Protein AF-A0A258JN41-F1 (afdb_monomer)

Sequence (88 aa):
MRLHRNLVYTTIDSLNAIFNEGEYADKVVARALKKDKRWGSSDRKFVAETIYEIVRWKRLYSEIAEVKEPFDRDNLWRMFSVWAVLRG

Structure (mmCIF, N/CA/C/O backbone):
data_AF-A0A258JN41-F1
#
_entry.id   AF-A0A258JN41-F1
#
loop_
_atom_site.group_PDB
_atom_site.id
_atom_site.type_symbol
_atom_site.label_atom_id
_atom_site.label_alt_id
_atom_site.label_comp_id
_atom_site.label_asym_id
_atom_site.label_entity_id
_atom_site.label_seq_id
_atom_site.pdbx_PDB_ins_code
_atom_site.Cartn_x
_atom_site.Cartn_y
_atom_site.Cartn_z
_atom_site.occupancy
_atom_site.B_iso_or_equiv
_atom_site.auth_seq_id
_atom_site.auth_comp_id
_atom_site.auth_asym_id
_atom_site.auth_atom_id
_atom_site.pdbx_PDB_model_num
ATOM 1 N N . MET A 1 1 ? -1.446 -5.970 -16.584 1.00 79.94 1 MET A N 1
ATOM 2 C CA . MET A 1 1 ? -0.438 -5.520 -15.586 1.00 79.94 1 MET A CA 1
ATOM 3 C C . MET A 1 1 ? 0.393 -6.715 -15.114 1.00 79.94 1 MET A C 1
ATOM 5 O O . MET A 1 1 ? -0.186 -7.777 -14.935 1.00 79.94 1 MET A O 1
ATOM 9 N N . ARG A 1 2 ? 1.715 -6.580 -14.907 1.00 86.81 2 ARG A N 1
ATOM 10 C CA . ARG A 1 2 ? 2.548 -7.650 -14.314 1.00 86.81 2 ARG A CA 1
ATOM 11 C C . ARG A 1 2 ? 2.805 -7.352 -12.837 1.00 86.81 2 ARG A C 1
ATOM 13 O O . ARG A 1 2 ? 3.355 -6.305 -12.515 1.00 86.81 2 ARG A O 1
ATOM 20 N N . LEU A 1 3 ? 2.402 -8.262 -11.952 1.00 93.12 3 LEU A N 1
ATOM 21 C CA . LEU A 1 3 ? 2.595 -8.126 -10.509 1.00 93.12 3 LE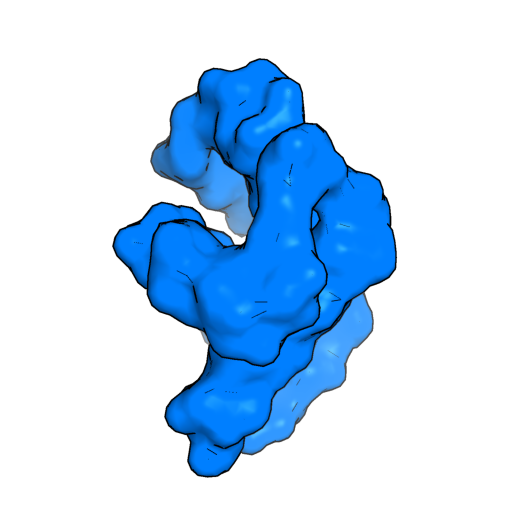U A CA 1
ATOM 22 C C . LEU A 1 3 ? 3.891 -8.816 -10.078 1.00 93.12 3 LEU A C 1
ATOM 24 O O . LEU A 1 3 ? 4.053 -10.025 -10.235 1.00 93.12 3 LEU A O 1
ATOM 28 N N . HIS A 1 4 ? 4.816 -8.036 -9.524 1.00 95.50 4 HIS A N 1
ATOM 29 C CA . HIS A 1 4 ? 6.069 -8.541 -8.975 1.00 95.50 4 HIS A CA 1
ATOM 30 C C . HIS A 1 4 ? 5.928 -8.747 -7.468 1.00 95.50 4 HIS A C 1
ATOM 32 O O . HIS A 1 4 ? 5.561 -7.827 -6.736 1.00 95.50 4 HIS A O 1
ATOM 38 N N . ARG A 1 5 ? 6.243 -9.960 -6.997 1.00 96.19 5 ARG A N 1
ATOM 39 C CA . ARG A 1 5 ? 6.027 -10.384 -5.606 1.00 96.19 5 ARG A CA 1
ATOM 40 C C . ARG A 1 5 ? 6.584 -9.388 -4.586 1.00 96.19 5 ARG A C 1
ATOM 42 O O . ARG A 1 5 ? 5.873 -8.979 -3.681 1.00 96.19 5 ARG A O 1
ATOM 49 N N . ASN A 1 6 ? 7.836 -8.968 -4.732 1.00 96.88 6 ASN A N 1
ATOM 50 C CA . ASN A 1 6 ? 8.486 -8.046 -3.794 1.00 96.88 6 ASN A CA 1
ATOM 51 C C . ASN A 1 6 ? 7.781 -6.678 -3.686 1.00 96.88 6 ASN A C 1
ATOM 53 O O . ASN A 1 6 ? 7.704 -6.123 -2.586 1.00 96.88 6 ASN A O 1
ATOM 57 N N . LEU A 1 7 ? 7.251 -6.157 -4.797 1.00 97.56 7 LEU A N 1
ATOM 58 C CA . LEU A 1 7 ? 6.519 -4.891 -4.822 1.00 97.56 7 LEU A CA 1
ATOM 59 C C . LEU A 1 7 ? 5.191 -5.036 -4.085 1.00 97.56 7 LEU A C 1
ATOM 61 O O . LEU A 1 7 ? 4.907 -4.263 -3.176 1.00 97.56 7 LEU A O 1
ATOM 65 N N . VAL A 1 8 ? 4.431 -6.083 -4.420 1.00 97.81 8 VAL A N 1
ATOM 66 C CA . VAL A 1 8 ? 3.122 -6.354 -3.814 1.00 97.81 8 VAL A CA 1
ATOM 67 C C . VAL A 1 8 ? 3.245 -6.579 -2.311 1.00 97.81 8 VAL A C 1
ATOM 69 O O . VAL A 1 8 ? 2.517 -5.963 -1.543 1.00 97.81 8 VAL A O 1
ATOM 72 N N . TYR A 1 9 ? 4.209 -7.386 -1.863 1.00 98.25 9 TYR A N 1
ATOM 73 C CA . TYR A 1 9 ? 4.438 -7.584 -0.429 1.00 98.25 9 TYR A CA 1
ATOM 74 C C . TYR A 1 9 ? 4.768 -6.269 0.281 1.00 98.25 9 TYR A C 1
ATOM 76 O O . TYR A 1 9 ? 4.252 -6.013 1.361 1.00 98.25 9 TYR A O 1
ATOM 84 N N . THR A 1 10 ? 5.572 -5.402 -0.339 1.00 98.31 10 THR A N 1
ATOM 85 C CA . THR A 1 10 ? 5.870 -4.085 0.236 1.00 98.31 10 THR A CA 1
ATOM 86 C C . THR A 1 10 ? 4.637 -3.194 0.312 1.00 98.31 10 THR A C 1
ATOM 88 O O . THR A 1 10 ? 4.482 -2.477 1.298 1.00 98.31 10 THR A O 1
ATOM 91 N N . THR A 1 11 ? 3.747 -3.256 -0.676 1.00 98.19 11 THR A N 1
ATOM 92 C CA . THR A 1 11 ? 2.444 -2.592 -0.611 1.00 98.19 11 THR A CA 1
ATOM 93 C C . THR A 1 11 ? 1.617 -3.126 0.558 1.00 98.19 11 THR A C 1
ATOM 95 O O . THR A 1 11 ? 1.158 -2.319 1.356 1.00 98.19 11 THR A O 1
ATOM 98 N N . ILE A 1 12 ? 1.482 -4.448 0.724 1.00 98.56 12 ILE A N 1
ATOM 99 C CA . ILE A 1 12 ? 0.724 -5.047 1.839 1.00 98.56 12 ILE A CA 1
ATOM 100 C C . ILE A 1 12 ? 1.293 -4.622 3.199 1.00 98.56 12 ILE A C 1
ATOM 102 O O . ILE A 1 12 ? 0.541 -4.161 4.054 1.00 98.56 12 ILE A O 1
ATOM 106 N N . ASP A 1 13 ? 2.615 -4.704 3.381 1.00 98.44 13 ASP A N 1
ATOM 107 C CA . ASP A 1 13 ? 3.276 -4.272 4.620 1.00 98.44 13 ASP A CA 1
ATOM 108 C C . A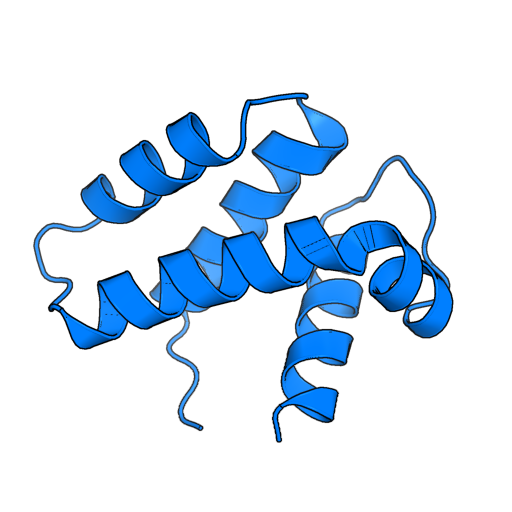SP A 1 13 ? 3.020 -2.773 4.893 1.00 98.44 13 ASP A C 1
ATOM 110 O O . ASP A 1 13 ? 2.791 -2.362 6.028 1.00 98.44 13 ASP A O 1
ATOM 114 N N . SER A 1 14 ? 3.022 -1.946 3.841 1.00 98.62 14 SER A N 1
ATOM 115 C CA . SER A 1 14 ? 2.757 -0.505 3.948 1.00 98.62 14 SER A CA 1
ATOM 116 C C . SER A 1 14 ? 1.307 -0.212 4.332 1.00 98.62 14 SER A C 1
ATOM 118 O O . SER A 1 14 ? 1.057 0.678 5.139 1.00 98.62 14 SER A O 1
ATOM 120 N N . LEU A 1 15 ? 0.346 -0.958 3.782 1.00 98.56 15 LEU A N 1
ATOM 121 C CA . LEU A 1 15 ? -1.064 -0.806 4.138 1.00 98.56 15 LEU A CA 1
ATOM 122 C C . LEU A 1 15 ? -1.321 -1.189 5.597 1.00 98.56 15 LEU A C 1
ATOM 124 O O . LEU A 1 15 ? -2.100 -0.509 6.256 1.00 98.56 15 LEU A O 1
ATOM 128 N N . ASN A 1 16 ? -0.635 -2.211 6.120 1.00 98.50 16 ASN A N 1
ATOM 129 C CA . ASN A 1 16 ? -0.716 -2.565 7.538 1.00 98.50 16 ASN A CA 1
ATOM 130 C C . ASN A 1 16 ? -0.273 -1.404 8.436 1.00 98.50 16 ASN A C 1
ATOM 132 O O . ASN A 1 16 ? -1.012 -1.004 9.335 1.00 98.50 16 ASN A O 1
ATOM 136 N N . ALA A 1 17 ? 0.894 -0.823 8.138 1.00 98.44 17 ALA A N 1
ATOM 137 C CA . ALA A 1 17 ? 1.431 0.312 8.884 1.00 98.44 17 ALA A CA 1
ATOM 138 C C . ALA A 1 17 ? 0.473 1.517 8.872 1.00 98.44 17 ALA A C 1
ATOM 140 O O . ALA A 1 17 ? 0.249 2.167 9.890 1.00 98.44 17 ALA A O 1
ATOM 141 N N . ILE A 1 18 ? -0.148 1.804 7.726 1.00 98.50 18 ILE A N 1
ATOM 142 C CA . ILE A 1 18 ? -1.057 2.950 7.602 1.00 98.50 18 ILE A CA 1
ATOM 143 C C . ILE A 1 18 ? -2.397 2.677 8.294 1.00 98.50 18 ILE A C 1
ATOM 145 O O . ILE A 1 18 ? -2.905 3.528 9.020 1.00 98.50 18 ILE A O 1
ATOM 149 N N . PHE A 1 19 ? -3.010 1.517 8.050 1.00 98.06 19 PHE A N 1
ATOM 150 C CA . PHE A 1 19 ? -4.381 1.261 8.490 1.00 98.06 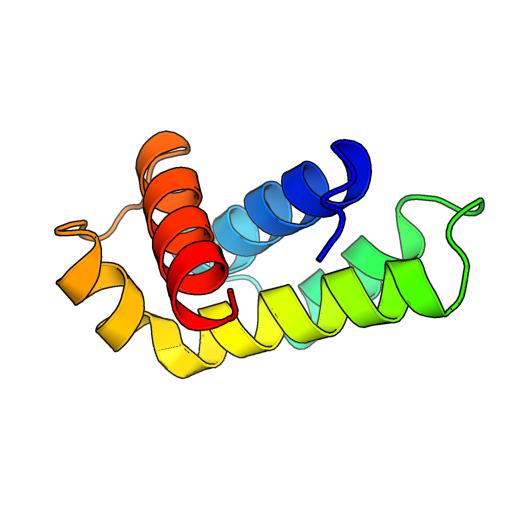19 PHE A CA 1
ATOM 151 C C . PHE A 1 19 ? -4.492 0.793 9.933 1.00 98.06 19 PHE A C 1
ATOM 153 O O . PHE A 1 19 ? -5.476 1.148 10.575 1.00 98.06 19 PHE A O 1
ATOM 160 N N . ASN A 1 20 ? -3.522 0.024 10.428 1.00 97.56 20 ASN A N 1
ATOM 161 C CA . ASN A 1 20 ? -3.582 -0.558 11.767 1.00 97.56 20 ASN A CA 1
ATOM 162 C C . ASN A 1 20 ? -2.640 0.141 12.751 1.00 97.56 20 ASN A C 1
ATOM 164 O O . ASN A 1 20 ? -2.994 0.310 13.912 1.00 97.56 20 ASN A O 1
ATOM 168 N N . GLU A 1 21 ? -1.451 0.556 12.302 1.00 97.31 21 GLU A N 1
ATOM 169 C CA . GLU A 1 21 ? -0.451 1.201 13.172 1.00 97.31 21 GLU A CA 1
ATOM 170 C C . GLU A 1 21 ? -0.599 2.736 13.197 1.00 97.31 21 GLU A C 1
ATOM 172 O O .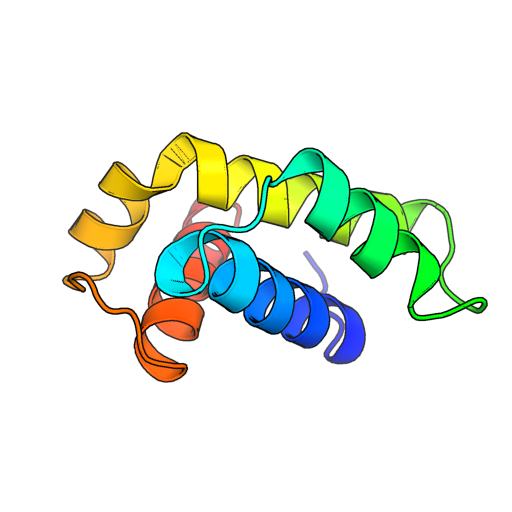 GLU A 1 21 ? 0.065 3.416 13.976 1.00 97.31 21 GLU A O 1
ATOM 177 N N . GLY A 1 22 ? -1.495 3.294 12.370 1.00 96.88 22 GLY A N 1
ATOM 178 C CA . GLY A 1 22 ? -1.787 4.729 12.321 1.00 96.88 22 GLY A CA 1
ATOM 179 C C . GLY A 1 22 ? -0.649 5.576 11.746 1.00 96.88 22 GLY A C 1
ATOM 180 O O . GLY A 1 22 ? -0.609 6.789 11.967 1.00 96.88 22 GLY A O 1
ATOM 181 N N . GLU A 1 23 ? 0.295 4.966 11.024 1.00 98.38 23 GLU A N 1
ATOM 182 C CA . GLU A 1 23 ? 1.389 5.701 10.401 1.00 98.38 23 GLU A CA 1
ATOM 183 C C . GLU A 1 23 ? 0.901 6.580 9.239 1.00 98.38 23 GLU A C 1
ATOM 185 O O . GLU A 1 23 ? 0.050 6.200 8.432 1.00 98.38 23 GLU A O 1
ATOM 190 N N . TYR A 1 24 ? 1.500 7.764 9.100 1.00 98.25 24 TYR A N 1
ATOM 191 C CA . TYR A 1 24 ? 1.179 8.674 8.003 1.00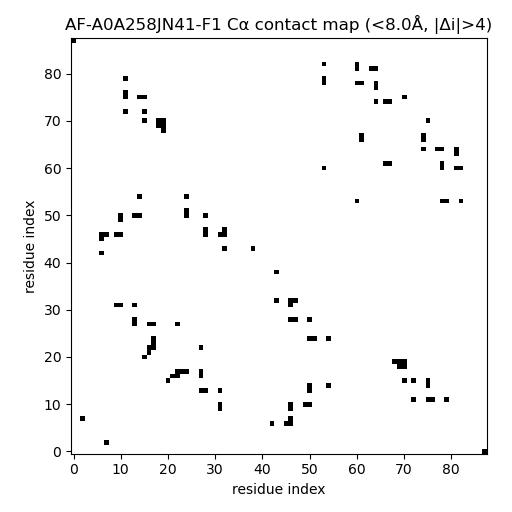 98.25 24 TYR A CA 1
ATOM 192 C C . TYR A 1 24 ? 1.609 8.100 6.645 1.00 98.25 24 TYR A C 1
ATOM 194 O O . TYR A 1 24 ? 2.751 7.669 6.464 1.00 98.25 24 TYR A O 1
ATOM 202 N N . ALA A 1 25 ? 0.701 8.144 5.666 1.00 97.81 25 ALA A N 1
ATOM 203 C CA . ALA A 1 25 ? 0.902 7.526 4.356 1.00 97.81 25 ALA A CA 1
ATOM 204 C C . ALA A 1 25 ? 2.129 8.068 3.602 1.00 97.81 25 ALA A C 1
ATOM 206 O O . ALA A 1 25 ? 2.874 7.290 3.011 1.00 97.81 25 ALA A O 1
ATOM 207 N N . ASP A 1 26 ? 2.384 9.376 3.654 1.00 97.81 26 ASP A N 1
ATOM 208 C CA . ASP A 1 26 ? 3.546 10.011 3.022 1.00 97.81 26 ASP A CA 1
ATOM 209 C C . ASP A 1 26 ? 4.871 9.481 3.594 1.00 97.81 26 ASP A C 1
ATOM 211 O O . ASP A 1 26 ? 5.799 9.155 2.843 1.00 97.81 26 ASP A O 1
ATOM 215 N N . LYS A 1 27 ? 4.934 9.303 4.919 1.00 98.44 27 LYS A N 1
ATOM 216 C CA . LYS A 1 27 ? 6.099 8.741 5.615 1.00 98.44 27 LYS A CA 1
ATOM 217 C C . LYS A 1 27 ? 6.309 7.273 5.258 1.00 98.44 27 LYS A C 1
ATOM 219 O O . LYS A 1 27 ? 7.436 6.874 4.946 1.00 98.44 27 LYS A O 1
ATOM 224 N N . VAL A 1 28 ? 5.237 6.479 5.253 1.00 98.56 28 VAL A N 1
ATOM 225 C CA . VAL A 1 28 ? 5.301 5.053 4.902 1.00 98.56 28 VAL A CA 1
ATOM 226 C C . VAL A 1 28 ? 5.720 4.868 3.445 1.00 98.56 28 VAL A C 1
ATOM 228 O O . VAL A 1 28 ? 6.608 4.060 3.174 1.00 98.56 28 VAL A O 1
ATOM 231 N N . VAL A 1 29 ? 5.175 5.654 2.510 1.00 98.31 29 VAL A N 1
ATOM 232 C CA . VAL A 1 29 ? 5.581 5.616 1.096 1.00 98.31 29 VAL A CA 1
ATOM 233 C C . VAL A 1 29 ? 7.060 5.973 0.955 1.00 98.31 29 VAL A C 1
ATOM 235 O O . VAL A 1 29 ? 7.806 5.226 0.322 1.00 98.31 29 VAL A O 1
ATOM 238 N N . ALA A 1 30 ? 7.537 7.050 1.588 1.00 97.88 30 ALA A N 1
ATOM 239 C CA . ALA A 1 30 ? 8.950 7.428 1.530 1.00 97.88 30 ALA A CA 1
ATOM 240 C C . ALA A 1 30 ? 9.885 6.313 2.043 1.00 97.88 30 ALA A C 1
ATOM 242 O O . ALA A 1 30 ? 10.951 6.080 1.462 1.00 97.88 30 ALA A O 1
ATOM 243 N N . ARG A 1 31 ? 9.479 5.594 3.099 1.00 97.88 31 ARG A N 1
ATOM 244 C CA . ARG A 1 31 ? 10.193 4.421 3.626 1.00 97.88 31 ARG A CA 1
ATOM 245 C C . ARG A 1 31 ? 10.139 3.238 2.655 1.00 97.88 31 ARG A C 1
ATOM 247 O O . ARG A 1 31 ? 11.181 2.655 2.361 1.00 97.88 31 ARG A O 1
ATOM 254 N N . ALA A 1 32 ? 8.965 2.923 2.110 1.00 97.50 32 ALA A N 1
ATOM 255 C CA . ALA A 1 32 ? 8.757 1.832 1.159 1.00 97.50 32 ALA A CA 1
ATOM 256 C C . ALA A 1 32 ? 9.605 2.002 -0.109 1.00 97.50 32 ALA A C 1
ATOM 258 O O . ALA A 1 32 ? 10.254 1.056 -0.551 1.00 97.50 32 ALA A O 1
ATOM 259 N N . LEU A 1 33 ? 9.689 3.222 -0.651 1.00 96.94 33 LEU A N 1
ATOM 260 C CA . LEU A 1 33 ? 10.520 3.516 -1.819 1.00 96.94 33 LEU A CA 1
ATOM 261 C C . LEU A 1 33 ? 12.013 3.284 -1.544 1.00 96.94 33 LEU A C 1
ATOM 263 O O . LEU A 1 33 ? 12.757 2.922 -2.450 1.00 96.94 33 LEU A O 1
ATOM 267 N N . LYS A 1 34 ? 12.482 3.455 -0.307 1.00 95.75 34 LYS A N 1
ATOM 268 C CA . LYS A 1 34 ? 13.891 3.236 0.062 1.00 95.75 34 LYS A CA 1
ATOM 269 C C . LYS A 1 34 ? 14.213 1.775 0.416 1.00 95.75 34 LYS A C 1
ATOM 271 O O . LYS A 1 34 ? 15.382 1.476 0.646 1.00 95.75 34 LYS A O 1
ATOM 276 N N . LYS A 1 35 ? 13.217 0.876 0.439 1.00 94.12 35 LYS A N 1
ATOM 277 C CA . LYS A 1 35 ? 13.349 -0.517 0.912 1.00 94.12 35 LYS A CA 1
ATOM 278 C C . LYS A 1 35 ? 14.318 -1.357 0.076 1.00 94.12 35 LYS A C 1
ATOM 280 O O . LYS A 1 35 ? 15.100 -2.110 0.646 1.00 94.12 35 LYS A O 1
ATOM 285 N N . ASP A 1 36 ? 14.298 -1.219 -1.250 1.00 94.88 36 ASP A N 1
ATOM 286 C CA . ASP A 1 36 ? 15.213 -1.935 -2.149 1.00 94.88 36 ASP A CA 1
ATOM 287 C C . ASP A 1 36 ? 15.894 -0.962 -3.123 1.00 94.88 36 ASP A C 1
ATOM 289 O O . ASP A 1 36 ? 15.250 -0.206 -3.857 1.00 94.88 36 ASP A O 1
ATOM 293 N N . LYS A 1 37 ? 17.231 -0.975 -3.131 1.00 94.50 37 LYS A N 1
ATOM 294 C CA . LYS A 1 37 ? 18.047 -0.119 -4.005 1.00 94.50 37 LYS A CA 1
ATOM 295 C C . LYS A 1 37 ? 17.980 -0.544 -5.474 1.00 94.50 37 LYS A C 1
ATOM 297 O O . LYS A 1 37 ? 18.246 0.281 -6.339 1.00 94.50 37 LYS A O 1
ATOM 302 N N . ARG A 1 38 ? 17.611 -1.797 -5.760 1.00 95.75 38 ARG A N 1
ATOM 303 C CA . ARG A 1 38 ? 17.524 -2.346 -7.125 1.00 95.75 38 ARG A CA 1
ATOM 304 C C . ARG A 1 38 ? 16.278 -1.883 -7.878 1.00 95.75 38 ARG A C 1
ATOM 306 O O . ARG A 1 38 ? 16.216 -2.047 -9.089 1.00 95.75 38 ARG A O 1
ATOM 313 N N . TRP A 1 39 ? 15.288 -1.333 -7.176 1.00 97.31 39 TRP A N 1
ATOM 314 C CA . TRP A 1 39 ? 14.044 -0.874 -7.786 1.00 97.31 39 TRP A CA 1
ATOM 315 C C . TRP A 1 39 ? 14.255 0.340 -8.680 1.00 97.31 39 TRP A C 1
ATOM 317 O O . TRP A 1 39 ? 14.758 1.380 -8.228 1.00 97.31 39 TRP A O 1
ATOM 327 N N . GLY A 1 40 ? 13.798 0.210 -9.925 1.00 96.62 40 GLY A N 1
ATOM 328 C CA . GLY A 1 40 ? 13.783 1.286 -10.907 1.00 96.62 40 GLY A CA 1
ATOM 329 C C . GLY A 1 40 ? 12.634 2.273 -10.690 1.00 96.62 40 GLY A C 1
ATOM 330 O O . GLY A 1 40 ? 11.845 2.164 -9.748 1.00 96.62 40 GLY A O 1
ATOM 331 N N . SER A 1 41 ? 12.515 3.252 -11.587 1.00 96.62 41 SER A N 1
ATOM 332 C CA . SER A 1 41 ? 11.437 4.252 -11.554 1.00 96.62 41 SER A CA 1
ATOM 333 C C . SER A 1 41 ? 10.046 3.617 -11.658 1.00 96.62 41 SER A C 1
ATOM 335 O O . SER A 1 41 ? 9.148 4.006 -10.915 1.00 96.62 41 SER A O 1
ATOM 337 N N . SER A 1 42 ? 9.876 2.606 -12.514 1.00 96.00 42 SER A N 1
ATOM 338 C CA . SER A 1 42 ? 8.603 1.896 -12.698 1.00 96.00 42 SER A CA 1
ATOM 339 C C . SER A 1 42 ? 8.158 1.139 -11.445 1.00 96.00 42 SER A C 1
ATOM 341 O O . SER A 1 42 ? 6.993 1.229 -11.065 1.00 96.00 42 SER A O 1
ATOM 343 N N . ASP A 1 43 ? 9.081 0.454 -10.766 1.00 97.44 43 ASP A N 1
ATOM 344 C CA . ASP A 1 43 ? 8.799 -0.272 -9.521 1.00 97.44 43 ASP A CA 1
ATOM 345 C C . ASP A 1 43 ? 8.356 0.688 -8.412 1.00 97.44 43 ASP A C 1
ATOM 347 O O . ASP A 1 43 ? 7.357 0.471 -7.725 1.00 97.44 43 ASP A O 1
ATOM 351 N N . ARG A 1 44 ? 9.083 1.803 -8.276 1.00 97.69 44 ARG A N 1
ATOM 352 C CA . ARG A 1 44 ? 8.792 2.869 -7.309 1.00 97.69 44 ARG A CA 1
ATOM 353 C C . ARG A 1 44 ? 7.437 3.510 -7.583 1.00 97.69 44 ARG A C 1
ATOM 355 O O . ARG A 1 44 ? 6.651 3.693 -6.656 1.00 97.69 44 ARG A O 1
ATOM 362 N N . LYS A 1 45 ? 7.156 3.809 -8.854 1.00 97.19 45 LYS A N 1
ATOM 363 C CA . LYS A 1 45 ? 5.867 4.339 -9.300 1.00 97.19 45 LYS A CA 1
ATOM 364 C C . LYS A 1 45 ? 4.737 3.373 -8.953 1.00 97.19 45 LYS A C 1
ATOM 366 O O . LYS A 1 45 ? 3.768 3.799 -8.336 1.00 97.19 45 LYS A O 1
ATOM 371 N N . PHE A 1 46 ? 4.894 2.083 -9.259 1.00 97.12 46 PHE A N 1
ATOM 372 C CA . PHE A 1 46 ? 3.907 1.058 -8.917 1.00 97.12 46 PHE A CA 1
ATOM 373 C C . PHE A 1 46 ? 3.598 1.044 -7.416 1.00 97.12 46 PHE A C 1
ATOM 375 O O . PHE A 1 46 ? 2.430 1.110 -7.037 1.00 97.12 46 PHE A O 1
ATOM 382 N N . VAL A 1 47 ? 4.624 0.992 -6.560 1.00 98.00 47 VAL A N 1
ATOM 383 C CA . VAL A 1 47 ? 4.435 0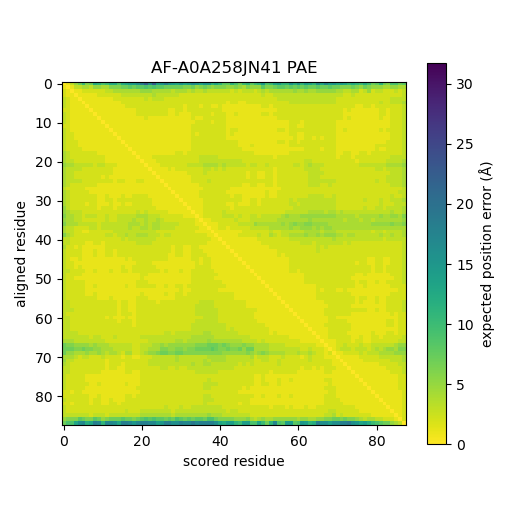.927 -5.102 1.00 98.00 47 VAL A CA 1
ATOM 384 C C . VAL A 1 47 ? 3.739 2.186 -4.583 1.00 98.00 47 VAL A C 1
ATOM 386 O O . VAL A 1 47 ? 2.744 2.070 -3.871 1.00 98.00 47 VAL A O 1
ATOM 389 N N . ALA A 1 48 ? 4.218 3.374 -4.965 1.00 98.31 48 ALA A N 1
ATOM 390 C CA . ALA A 1 48 ? 3.641 4.638 -4.511 1.00 98.31 48 ALA A CA 1
ATOM 391 C C . ALA A 1 48 ? 2.184 4.805 -4.964 1.00 98.31 48 ALA A C 1
ATOM 393 O O . ALA A 1 48 ? 1.317 5.072 -4.135 1.00 98.31 48 ALA A O 1
ATOM 394 N N . GLU A 1 49 ? 1.903 4.611 -6.256 1.00 97.69 49 GLU A N 1
ATOM 395 C CA . GLU A 1 49 ? 0.545 4.734 -6.793 1.00 97.69 49 GLU A CA 1
ATOM 396 C C . GLU A 1 49 ? -0.413 3.759 -6.121 1.00 97.69 49 GLU A C 1
ATOM 398 O O . GLU A 1 49 ? -1.497 4.157 -5.714 1.00 97.69 49 GLU A O 1
ATOM 403 N N . THR A 1 50 ? -0.008 2.498 -5.966 1.00 97.94 50 THR A N 1
ATOM 404 C CA . THR A 1 50 ? -0.882 1.466 -5.399 1.00 97.94 50 THR A CA 1
ATOM 405 C C . THR A 1 50 ? -1.215 1.760 -3.939 1.00 97.94 50 THR A C 1
ATOM 407 O O . THR A 1 50 ? -2.376 1.657 -3.548 1.00 97.94 50 THR A O 1
ATOM 410 N N . ILE A 1 51 ? -0.223 2.169 -3.137 1.00 98.50 51 ILE A N 1
ATOM 411 C CA . ILE A 1 51 ? -0.460 2.550 -1.738 1.00 98.50 51 ILE A CA 1
ATOM 412 C C . ILE A 1 51 ? -1.431 3.731 -1.682 1.00 98.50 51 ILE A C 1
ATOM 414 O O . ILE A 1 51 ? -2.445 3.647 -0.994 1.00 98.50 51 ILE A O 1
ATOM 418 N N . TYR A 1 52 ? -1.166 4.810 -2.424 1.00 98.44 52 TYR A N 1
ATOM 419 C CA . TYR A 1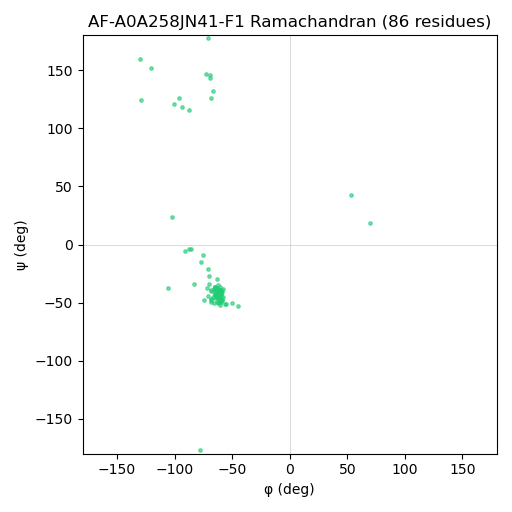 52 ? -2.028 5.991 -2.389 1.00 98.44 52 TYR A CA 1
ATOM 420 C C . TYR A 1 52 ? -3.441 5.714 -2.897 1.00 98.44 52 TYR A C 1
ATOM 422 O O . TYR A 1 52 ? -4.390 6.241 -2.324 1.00 98.44 52 TYR A O 1
ATOM 430 N N . GLU A 1 53 ? -3.600 4.889 -3.929 1.00 97.94 53 GLU A N 1
ATOM 431 C CA . GLU A 1 53 ? -4.914 4.542 -4.467 1.00 97.94 53 GLU A CA 1
ATOM 432 C C . GLU A 1 53 ? -5.740 3.755 -3.443 1.00 97.94 53 GLU A C 1
ATOM 434 O O . GLU A 1 53 ? -6.895 4.092 -3.191 1.00 97.94 53 GLU A O 1
ATOM 439 N N . ILE A 1 54 ? -5.140 2.749 -2.798 1.00 98.38 54 ILE A N 1
ATOM 440 C CA . ILE A 1 54 ? -5.826 1.941 -1.781 1.00 98.38 54 ILE A CA 1
ATOM 441 C C . ILE A 1 54 ? -6.124 2.766 -0.527 1.00 98.38 54 ILE A C 1
ATOM 443 O O . ILE A 1 54 ? -7.212 2.651 0.030 1.00 98.38 54 ILE A O 1
ATOM 447 N N . VAL A 1 55 ? -5.207 3.637 -0.098 1.00 98.44 55 VAL A N 1
ATOM 448 C CA . VAL A 1 55 ? -5.444 4.548 1.033 1.00 98.44 55 VAL A CA 1
ATOM 449 C C . VAL A 1 55 ? -6.566 5.539 0.714 1.00 98.44 55 VAL A C 1
ATOM 451 O O . VAL A 1 55 ? -7.452 5.739 1.543 1.00 98.44 55 VAL A O 1
ATOM 454 N N . ARG A 1 56 ? -6.574 6.123 -0.493 1.00 98.44 56 ARG A N 1
ATOM 455 C CA . ARG A 1 56 ? -7.603 7.075 -0.943 1.00 98.44 56 ARG A CA 1
ATOM 456 C C . ARG A 1 56 ? -8.990 6.438 -0.970 1.00 98.44 56 ARG A C 1
ATOM 458 O O . ARG A 1 56 ? -9.950 7.054 -0.517 1.00 98.44 56 ARG A O 1
ATOM 465 N N . TRP A 1 57 ? -9.091 5.206 -1.461 1.00 98.31 57 TRP A N 1
ATOM 466 C CA . TRP A 1 57 ? -10.357 4.486 -1.615 1.00 98.31 57 TRP A CA 1
ATOM 467 C C . TRP A 1 57 ? -10.596 3.431 -0.534 1.00 98.31 57 TRP A C 1
ATOM 469 O O . TRP A 1 57 ? -11.384 2.511 -0.743 1.00 98.31 57 TRP A O 1
ATOM 479 N N . LYS A 1 58 ? -9.968 3.580 0.642 1.00 97.94 58 LYS A N 1
ATOM 480 C CA . LYS A 1 58 ? -10.022 2.610 1.749 1.00 97.94 58 LYS A CA 1
ATOM 481 C C . LYS A 1 58 ? -11.438 2.100 2.009 1.00 97.94 58 LYS A C 1
ATOM 483 O O . LYS A 1 58 ? -11.654 0.897 1.988 1.00 97.94 58 LYS A O 1
ATOM 488 N N . ARG A 1 59 ? -12.394 3.021 2.191 1.00 98.06 59 ARG A N 1
ATOM 489 C CA . ARG A 1 59 ? -13.800 2.703 2.502 1.00 98.06 59 ARG A CA 1
ATOM 490 C C . ARG A 1 59 ? -14.491 1.913 1.391 1.00 98.06 59 ARG A C 1
ATOM 492 O O . ARG A 1 59 ? -15.247 0.998 1.680 1.00 98.06 59 ARG A O 1
ATOM 499 N N . LEU A 1 60 ? -14.234 2.265 0.131 1.00 98.12 60 LEU A N 1
ATOM 500 C CA . LEU A 1 60 ? -14.812 1.572 -1.020 1.00 98.12 60 LEU A CA 1
ATOM 501 C C . LEU A 1 60 ? -14.240 0.157 -1.136 1.00 98.12 60 LEU A C 1
ATOM 503 O O . LEU A 1 60 ? -14.987 -0.806 -1.274 1.00 98.12 60 LEU A O 1
ATOM 507 N N . TYR A 1 61 ? -12.916 0.022 -1.052 1.00 98.31 61 TYR A N 1
ATOM 508 C CA . TYR A 1 61 ? -12.265 -1.278 -1.191 1.00 98.31 61 TYR A CA 1
ATOM 509 C C . TYR A 1 61 ? -12.543 -2.200 -0.006 1.00 98.31 61 TYR A C 1
ATOM 511 O O . TYR A 1 61 ? -12.679 -3.399 -0.223 1.00 98.31 61 TYR A O 1
ATOM 519 N N . SER A 1 62 ? -12.678 -1.670 1.215 1.00 98.25 62 SER A N 1
ATOM 520 C CA . SER A 1 62 ? -13.096 -2.467 2.372 1.00 98.25 62 SER A CA 1
ATOM 521 C C . SER A 1 62 ? -14.534 -2.968 2.239 1.00 98.25 62 SER A C 1
ATOM 523 O O . SER A 1 62 ? -14.799 -4.109 2.600 1.00 98.25 62 SER A O 1
ATOM 525 N N . GLU A 1 63 ? -15.436 -2.148 1.685 1.00 98.44 63 GLU A N 1
ATOM 526 C CA . GLU A 1 63 ? -16.834 -2.532 1.454 1.00 98.44 63 GLU A CA 1
ATOM 527 C C . GLU A 1 63 ? -16.936 -3.656 0.417 1.00 98.44 63 GLU A C 1
ATOM 529 O O . GLU A 1 63 ? -17.515 -4.698 0.698 1.00 98.44 63 GLU A O 1
ATOM 534 N N . ILE A 1 64 ? -16.293 -3.500 -0.748 1.00 98.12 64 ILE A N 1
ATOM 535 C CA . ILE A 1 64 ? -16.288 -4.530 -1.803 1.00 98.12 64 ILE A CA 1
ATOM 536 C C . ILE A 1 64 ? -15.617 -5.820 -1.315 1.00 98.12 64 ILE A C 1
ATOM 538 O O . ILE A 1 64 ? -16.038 -6.918 -1.667 1.00 98.12 64 ILE A O 1
ATOM 542 N N . ALA A 1 65 ? -14.550 -5.698 -0.522 1.00 98.06 65 ALA A N 1
ATOM 543 C CA . ALA A 1 65 ? -13.863 -6.852 0.040 1.00 98.06 65 ALA A CA 1
ATOM 544 C C . ALA A 1 65 ? -14.626 -7.496 1.209 1.00 98.06 65 ALA A C 1
ATOM 546 O O . ALA A 1 65 ? -14.206 -8.569 1.635 1.00 98.06 65 ALA A O 1
ATOM 547 N N . GLU A 1 66 ? -15.703 -6.883 1.713 1.00 97.94 66 GLU A N 1
ATOM 548 C CA . GLU A 1 66 ? -16.456 -7.310 2.901 1.00 97.94 66 GLU A CA 1
ATOM 549 C C . GLU A 1 66 ? -15.558 -7.495 4.139 1.00 97.94 66 GLU A C 1
ATOM 551 O O . GLU A 1 66 ? -15.668 -8.471 4.884 1.00 97.94 66 GLU A O 1
ATOM 556 N N . VAL A 1 67 ? -14.629 -6.559 4.355 1.00 97.38 67 VAL A N 1
ATOM 557 C CA . VAL A 1 67 ? -13.683 -6.576 5.483 1.00 97.38 67 VAL A CA 1
ATOM 558 C C . VAL A 1 67 ? -13.836 -5.333 6.352 1.00 97.38 67 VAL A C 1
ATOM 560 O O . VAL A 1 67 ? -14.215 -4.261 5.881 1.00 97.38 67 VAL A O 1
ATOM 563 N N . LYS A 1 68 ? -13.517 -5.465 7.641 1.00 94.94 68 LYS A N 1
ATOM 564 C CA . LYS A 1 68 ? -13.614 -4.383 8.629 1.00 94.94 68 LYS A CA 1
ATOM 565 C C . LYS A 1 68 ? -12.321 -4.253 9.422 1.00 94.94 68 LYS A C 1
ATOM 567 O O . LYS A 1 68 ? -11.526 -5.185 9.478 1.00 94.94 68 LYS A O 1
ATOM 5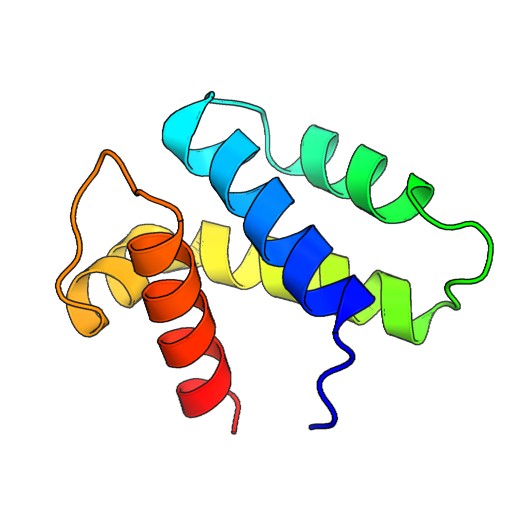72 N N . GLU A 1 69 ? -12.134 -3.083 10.020 1.00 92.56 69 GLU A N 1
ATOM 573 C CA . GLU A 1 69 ? -11.025 -2.825 10.937 1.00 92.56 69 GLU A CA 1
ATOM 574 C C . GLU A 1 69 ? -11.194 -3.601 12.254 1.00 92.56 69 GLU A C 1
ATOM 576 O O . GLU A 1 69 ? -12.325 -3.728 12.736 1.00 92.56 69 GLU A O 1
ATOM 581 N N . PRO A 1 70 ? -10.092 -4.063 12.875 1.00 93.81 70 PRO A N 1
ATOM 582 C CA . PRO A 1 70 ? -8.71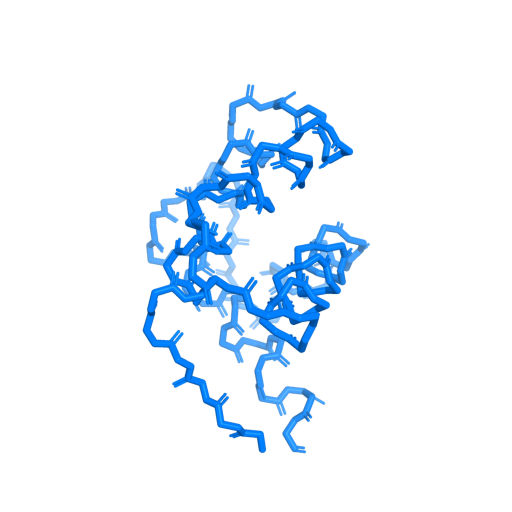1 -4.013 12.376 1.00 93.81 70 PRO A CA 1
ATOM 583 C C . PRO A 1 70 ? -8.466 -5.005 11.223 1.00 93.81 70 PRO A C 1
ATOM 585 O O . PRO A 1 70 ? -9.042 -6.091 11.189 1.00 93.81 70 PRO A O 1
ATOM 588 N N . PHE A 1 71 ? -7.599 -4.648 10.269 1.00 96.62 71 PHE A N 1
ATOM 589 C CA . PHE A 1 71 ? -7.331 -5.505 9.109 1.00 96.62 71 PHE A CA 1
ATOM 590 C C . PHE A 1 71 ? -6.214 -6.502 9.415 1.00 96.62 71 PHE A C 1
ATOM 592 O O . PHE A 1 71 ? -5.066 -6.104 9.582 1.00 96.62 71 PHE A O 1
ATOM 599 N N . ASP A 1 72 ? -6.495 -7.800 9.430 1.00 96.75 72 ASP A N 1
ATOM 600 C CA . ASP A 1 72 ? -5.420 -8.788 9.381 1.00 96.75 72 ASP A CA 1
ATOM 601 C C . ASP A 1 72 ? -4.752 -8.822 7.990 1.00 96.75 72 ASP A C 1
ATOM 603 O O . ASP A 1 72 ? -5.125 -8.111 7.047 1.00 96.75 72 ASP A O 1
ATOM 607 N N . ARG A 1 73 ? -3.719 -9.656 7.853 1.00 96.88 73 ARG A N 1
ATOM 608 C CA . ARG A 1 73 ? -2.962 -9.750 6.602 1.00 96.88 73 ARG A CA 1
ATOM 609 C C . ARG A 1 73 ? -3.826 -10.229 5.434 1.00 96.88 73 ARG A C 1
ATOM 611 O O . ARG A 1 73 ? -3.617 -9.758 4.316 1.00 96.88 73 ARG A O 1
ATOM 618 N N . ASP A 1 74 ? -4.785 -11.114 5.682 1.00 97.94 74 ASP A N 1
ATOM 619 C CA . ASP A 1 74 ? -5.669 -11.653 4.650 1.00 97.94 74 ASP A CA 1
ATOM 620 C C . ASP A 1 74 ? -6.674 -10.592 4.189 1.00 97.94 74 ASP A C 1
ATOM 622 O O . ASP A 1 74 ? -6.904 -10.440 2.988 1.00 97.94 74 ASP A O 1
ATOM 626 N N . ASN A 1 75 ? -7.176 -9.762 5.103 1.00 98.31 75 ASN A N 1
ATOM 627 C CA . ASN A 1 75 ? -8.015 -8.610 4.785 1.00 98.31 75 ASN A CA 1
ATOM 628 C C . ASN A 1 75 ? -7.283 -7.618 3.870 1.00 98.31 75 ASN A C 1
ATOM 630 O O . ASN A 1 75 ? -7.848 -7.164 2.873 1.00 98.31 75 ASN A O 1
ATOM 634 N N . LEU A 1 76 ? -6.008 -7.325 4.144 1.00 98.31 76 LEU A N 1
ATOM 635 C CA . LEU A 1 76 ? -5.193 -6.455 3.286 1.00 98.31 76 LEU A CA 1
ATOM 636 C C . LEU A 1 76 ? -4.975 -7.059 1.891 1.00 98.31 76 LEU A C 1
ATOM 638 O O . LEU A 1 76 ? -5.024 -6.338 0.891 1.00 98.31 76 LEU A O 1
ATOM 642 N N . TRP A 1 77 ? -4.782 -8.378 1.798 1.00 98.44 77 TRP A N 1
ATOM 643 C CA . TRP A 1 77 ? -4.720 -9.081 0.514 1.00 98.44 77 TRP A CA 1
ATOM 644 C C . TRP A 1 77 ? -6.047 -9.027 -0.244 1.00 98.44 77 TRP A C 1
ATOM 646 O O . TRP A 1 77 ? -6.034 -8.832 -1.463 1.00 98.44 77 TRP A O 1
ATOM 656 N N . ARG A 1 78 ? -7.189 -9.140 0.444 1.00 98.19 78 ARG A N 1
ATOM 657 C CA . ARG A 1 78 ? -8.518 -8.967 -0.166 1.00 98.19 78 ARG A CA 1
ATOM 658 C C . ARG A 1 78 ? -8.690 -7.550 -0.712 1.00 98.19 78 ARG A C 1
ATOM 660 O O . ARG A 1 78 ? -9.045 -7.402 -1.878 1.00 98.19 78 ARG A O 1
ATOM 667 N N . MET A 1 79 ? -8.340 -6.518 0.059 1.00 98.12 79 MET A N 1
ATOM 668 C CA . MET A 1 79 ? -8.380 -5.124 -0.410 1.00 98.12 79 MET A CA 1
ATOM 669 C C . MET A 1 79 ? -7.460 -4.881 -1.616 1.00 98.12 79 MET A C 1
ATOM 671 O O . MET A 1 79 ? -7.861 -4.235 -2.584 1.00 98.12 79 MET A O 1
ATOM 675 N N . PHE A 1 80 ? -6.239 -5.426 -1.596 1.00 98.12 80 PHE A N 1
ATOM 676 C CA . PHE A 1 80 ? -5.332 -5.365 -2.745 1.00 98.12 80 PHE A CA 1
ATOM 677 C C . PHE A 1 80 ? -5.919 -6.075 -3.972 1.00 98.12 80 PHE A C 1
ATOM 679 O O . PHE A 1 80 ? -5.793 -5.579 -5.089 1.00 98.12 80 PHE A O 1
ATOM 686 N N . SER A 1 81 ? -6.582 -7.215 -3.772 1.00 97.75 81 SER A N 1
ATOM 687 C CA . SER A 1 81 ? -7.212 -7.979 -4.852 1.00 97.75 81 SER A CA 1
ATOM 688 C C . SER A 1 81 ? -8.365 -7.206 -5.490 1.00 97.75 81 SER A C 1
ATOM 690 O O . SER A 1 81 ? -8.447 -7.169 -6.713 1.00 97.75 81 SER A O 1
ATOM 692 N N . VAL A 1 82 ? -9.191 -6.514 -4.693 1.00 98.12 82 VAL A N 1
ATOM 693 C CA . VAL A 1 82 ? -10.230 -5.604 -5.209 1.00 98.12 82 VAL A CA 1
ATOM 694 C C . VAL A 1 82 ? -9.614 -4.545 -6.121 1.00 98.12 82 VAL A C 1
ATOM 696 O O . VAL A 1 82 ? -10.040 -4.399 -7.264 1.00 98.12 82 VAL A O 1
ATOM 699 N N . TRP A 1 83 ? -8.567 -3.854 -5.661 1.00 97.44 83 TRP A N 1
ATOM 700 C CA . TRP A 1 83 ? -7.851 -2.884 -6.494 1.00 97.44 83 TRP A CA 1
ATOM 701 C C . TRP A 1 83 ? -7.301 -3.520 -7.779 1.00 97.44 83 TRP A C 1
ATOM 703 O O . TRP A 1 83 ? -7.450 -2.954 -8.860 1.00 97.44 83 TRP A O 1
ATOM 713 N N . ALA A 1 84 ? -6.685 -4.700 -7.680 1.00 96.50 84 ALA A N 1
ATOM 714 C CA . ALA A 1 84 ? -6.067 -5.372 -8.819 1.00 96.50 84 ALA A CA 1
ATOM 715 C C . ALA A 1 84 ? -7.094 -5.790 -9.881 1.00 96.50 84 ALA A C 1
ATOM 717 O O . ALA A 1 84 ? -6.790 -5.702 -11.068 1.00 96.50 84 ALA A O 1
ATOM 718 N N . VAL A 1 85 ? -8.290 -6.215 -9.459 1.00 95.81 85 VAL A N 1
ATOM 719 C CA . VAL A 1 85 ? -9.405 -6.573 -10.348 1.00 95.81 85 VAL A CA 1
ATOM 720 C C . VAL A 1 85 ? -10.001 -5.331 -11.007 1.00 95.81 85 VAL A C 1
ATOM 722 O O . VAL A 1 85 ? -10.226 -5.340 -12.210 1.00 95.81 85 VAL A O 1
ATOM 725 N N . LEU A 1 86 ? -10.213 -4.246 -10.256 1.00 94.50 86 LEU A N 1
ATOM 726 C CA . LEU A 1 86 ? -10.792 -3.009 -10.798 1.00 94.50 86 LEU A CA 1
ATOM 727 C C . LEU A 1 86 ? -9.844 -2.251 -11.742 1.00 94.50 86 LEU A C 1
ATOM 729 O O . LEU A 1 86 ? -10.305 -1.519 -12.612 1.00 94.50 86 LEU A O 1
ATOM 733 N N . ARG A 1 87 ? -8.525 -2.403 -11.571 1.00 87.44 87 ARG A N 1
ATOM 734 C CA . ARG A 1 87 ? -7.498 -1.822 -12.457 1.00 87.44 87 ARG A CA 1
ATOM 735 C C . ARG A 1 87 ? -7.161 -2.726 -13.659 1.00 87.44 87 ARG A C 1
ATOM 737 O O . ARG A 1 87 ? -6.284 -2.352 -14.442 1.00 87.44 87 ARG A O 1
ATOM 744 N N . GLY A 1 88 ? -7.752 -3.926 -13.707 1.00 66.38 88 GLY A N 1
ATOM 745 C CA . GLY A 1 88 ? -7.462 -5.026 -14.633 1.00 66.38 88 GLY A CA 1
ATOM 746 C C . GLY A 1 88 ? -7.964 -4.804 -16.046 1.00 66.38 88 GLY A C 1
ATOM 747 O O . GLY A 1 88 ? -9.085 -4.278 -16.198 1.00 66.38 88 GLY A O 1
#

Mean predicted aligned error: 2.28 Å

Solvent-accessible surface area (backbone atoms only — not comparable to full-atom values): 5122 Å² total; per-residue (Å²): 136,88,87,52,68,73,52,54,52,50,36,49,57,43,49,44,40,36,75,68,69,66,44,57,62,71,60,46,43,60,50,58,59,64,69,50,89,85,59,49,72,67,55,42,48,51,41,47,53,52,45,52,51,50,63,75,40,40,72,61,34,28,57,77,51,73,50,63,86,79,63,52,75,65,48,46,51,39,31,51,48,47,52,54,59,76,73,98

Secondary structure (DSSP, 8-state):
-PPPHHHHHHHHHHHHHHHTS---HHHHHHHHHTS-TT--HHHHHHHHHHHHHHHHTHHHHHHHTT--SS--HHHHHHHHHHHHHHT-

Nearest PDB structures (foldseek):
  4eya-assembly1_A  TM=8.400E-01  e=1.567E+00  Aquifex aeolicus VF5
  3r2d-assembly1_A  TM=7.074E-01  e=2.881E+00  Aquifex aeolicus
  2jr0-assembly1_A  TM=5.456E-01  e=7.804E+00  Aquifex aeolicus

Foldseek 3Di:
DDDDPLLVVLLLVLLLCVQPVVDDNVVSLVVSLVVDPPDDPVSSCSNSVLNCVCVVCVVVLCVVLVHDPPADSVSSVSSSVSVVVVVD

pLDDT: mean 96.6, std 4.23, range [66.38, 98.62]

Radius of gyration: 12.19 Å; Cα contacts (8 Å, |Δi|>4): 69; chains: 1; bounding box: 35×22×29 Å